Protein AF-A0A9Q0PFZ1-F1 (afdb_monomer_lite)

Radius of gyration: 15.77 Å; chains: 1; bounding box: 48×32×32 Å

InterPro domains:
  IPR005508 B3 domain-containing protein At2g31720-like [PF03754] (23-76)
  IPR005508 B3 domain-containing protein At2g31720-like [PTHR31541] (13-100)

Foldseek 3Di:
DDDPDPQDDQVPDDGDPDDDPVLVVLCVVVVHDDDDDQFDDDDDPCNVPPVNVDDDDDPSRGDDPPPDDPVRVVCVVVVHWDWDWDQDPVRDIDGRDTHD

pLDDT: mean 80.87, std 17.1, range [32.94, 93.56]

Organism: NCBI:txid2511006

Structure (mmCIF, N/CA/C/O backbone):
data_AF-A0A9Q0PFZ1-F1
#
_entry.id   AF-A0A9Q0PFZ1-F1
#
loop_
_atom_site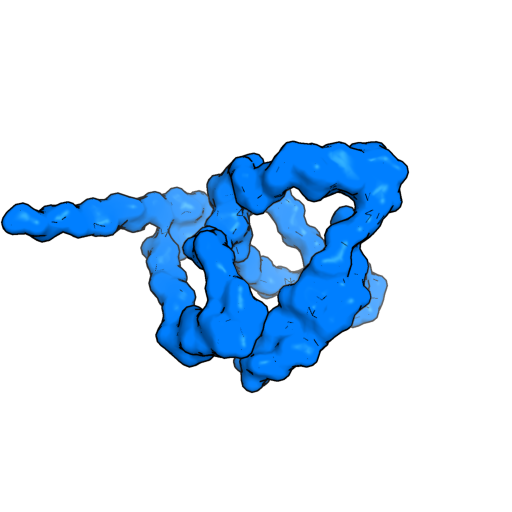.group_PDB
_atom_site.id
_atom_site.type_symbol
_atom_site.label_atom_id
_atom_site.label_alt_id
_atom_site.label_comp_id
_atom_site.label_asym_id
_atom_site.label_entity_id
_atom_site.label_seq_id
_atom_site.pdbx_PDB_ins_code
_atom_site.Cartn_x
_atom_site.Cartn_y
_atom_site.Cartn_z
_atom_site.occupancy
_atom_site.B_iso_or_equiv
_atom_site.auth_seq_id
_atom_site.auth_comp_id
_atom_site.auth_asym_id
_atom_site.auth_atom_id
_atom_site.pdbx_PDB_model_num
ATOM 1 N N . MET A 1 1 ? -30.740 13.975 5.531 1.00 35.28 1 MET A N 1
ATOM 2 C CA . MET A 1 1 ? -29.503 13.961 6.340 1.00 35.28 1 MET A CA 1
ATOM 3 C C . MET A 1 1 ? -28.426 13.343 5.469 1.00 35.28 1 MET A C 1
ATOM 5 O O . MET A 1 1 ? -28.195 12.148 5.560 1.00 35.28 1 MET A O 1
ATOM 9 N N . ASP A 1 2 ? -27.835 14.133 4.576 1.00 32.94 2 ASP A N 1
ATOM 10 C CA . ASP A 1 2 ? -26.716 13.672 3.754 1.00 32.94 2 ASP A CA 1
ATOM 11 C C . ASP A 1 2 ? -25.422 13.990 4.496 1.00 32.94 2 ASP A C 1
ATOM 13 O O . ASP A 1 2 ? -25.039 15.149 4.663 1.00 32.94 2 ASP A O 1
ATOM 17 N N . SER A 1 3 ? -24.791 12.945 5.026 1.00 37.94 3 SER A N 1
ATOM 18 C CA . SER A 1 3 ? -23.463 13.039 5.620 1.00 37.94 3 SER A CA 1
ATOM 19 C C . SER A 1 3 ? -22.459 13.176 4.479 1.00 37.94 3 SER A C 1
ATOM 21 O O . SER A 1 3 ? -22.116 12.202 3.811 1.00 37.94 3 SER A O 1
ATOM 23 N N . ALA A 1 4 ? -22.042 14.412 4.208 1.00 38.28 4 ALA A N 1
ATOM 24 C CA . ALA A 1 4 ? -20.977 14.700 3.264 1.00 38.28 4 ALA A CA 1
ATOM 25 C C . ALA A 1 4 ? -19.681 14.034 3.753 1.00 38.28 4 ALA A C 1
ATOM 27 O O . ALA A 1 4 ? -19.125 14.408 4.789 1.00 38.28 4 ALA A O 1
ATOM 28 N N . PHE A 1 5 ? -19.213 13.044 2.993 1.00 38.62 5 PHE A N 1
ATOM 29 C CA . PHE A 1 5 ? -17.887 12.453 3.131 1.00 38.62 5 PHE A CA 1
ATOM 30 C C . PHE A 1 5 ? -16.864 13.597 3.072 1.00 38.62 5 PHE A C 1
ATOM 32 O O . PHE A 1 5 ? -16.704 14.245 2.037 1.00 38.62 5 PHE A O 1
ATOM 39 N N . LYS A 1 6 ? -16.218 13.917 4.199 1.00 34.44 6 LYS A N 1
ATOM 40 C CA . LYS A 1 6 ? -15.168 14.940 4.232 1.00 34.44 6 LYS A CA 1
ATOM 41 C C . LYS A 1 6 ? -13.991 14.432 3.409 1.00 34.44 6 LYS A C 1
ATOM 43 O O . LYS A 1 6 ? -13.240 13.574 3.860 1.00 34.44 6 LYS A O 1
ATOM 48 N N . GLN A 1 7 ? -13.840 14.973 2.208 1.00 41.16 7 GLN A N 1
ATOM 49 C CA . GLN A 1 7 ? -12.685 14.724 1.362 1.00 41.16 7 GLN A CA 1
ATOM 50 C C . GLN A 1 7 ? -11.476 15.434 1.977 1.00 41.16 7 GLN A C 1
ATOM 52 O O . GLN A 1 7 ? -11.383 16.662 1.949 1.00 41.16 7 GLN A O 1
ATOM 57 N N . SER A 1 8 ? -10.583 14.674 2.608 1.00 44.78 8 SER A N 1
ATOM 58 C CA . SER A 1 8 ? -9.296 15.192 3.060 1.00 44.78 8 SER A CA 1
ATOM 59 C C . SER A 1 8 ? -8.376 15.362 1.853 1.00 44.78 8 SER A C 1
ATOM 61 O O . SER A 1 8 ? -8.229 14.465 1.027 1.00 44.78 8 SER A O 1
ATOM 63 N N . TYR A 1 9 ? -7.781 16.544 1.728 1.00 41.84 9 TYR A N 1
ATOM 64 C CA . TYR A 1 9 ? -6.791 16.838 0.699 1.00 41.84 9 TYR A CA 1
ATOM 65 C C . TYR A 1 9 ? -5.420 16.371 1.184 1.00 41.84 9 TYR A C 1
ATOM 67 O O . TYR A 1 9 ? -4.994 16.724 2.286 1.00 41.84 9 TYR A O 1
ATOM 75 N N . VAL A 1 10 ? -4.729 15.584 0.363 1.00 50.56 10 VAL A N 1
ATOM 76 C CA . VAL A 1 10 ? -3.329 15.213 0.591 1.00 50.56 10 VAL A CA 1
ATOM 77 C C . VAL A 1 10 ? -2.473 16.262 -0.115 1.00 50.56 10 VAL A C 1
ATOM 79 O O . VAL A 1 10 ? -2.707 16.552 -1.285 1.00 50.56 10 VAL A O 1
ATOM 82 N N . ASN A 1 11 ? -1.511 16.879 0.578 1.00 44.25 11 ASN A N 1
ATOM 83 C CA . ASN A 1 11 ? -0.685 17.950 0.006 1.00 44.25 11 ASN A CA 1
ATOM 84 C C . ASN A 1 11 ? -0.054 17.516 -1.336 1.00 44.25 11 ASN A C 1
ATOM 86 O O . ASN A 1 11 ? 0.818 16.651 -1.359 1.00 44.25 11 ASN A O 1
ATOM 90 N N . GLY A 1 12 ? -0.491 18.138 -2.438 1.00 46.47 12 GLY A N 1
ATOM 91 C CA . GLY A 1 12 ? 0.027 17.908 -3.795 1.00 46.47 12 GLY A CA 1
ATOM 92 C C . GLY A 1 12 ? -0.744 16.895 -4.653 1.00 46.47 12 GLY A C 1
ATOM 93 O O . GLY A 1 12 ? -0.398 16.730 -5.819 1.00 46.47 12 GLY A O 1
ATOM 94 N N . LEU A 1 13 ? -1.790 16.256 -4.126 1.00 46.66 13 LEU A N 1
ATOM 95 C CA . LEU A 1 13 ? -2.679 15.367 -4.878 1.00 46.66 13 LEU A CA 1
ATOM 96 C C . LEU A 1 13 ? -4.114 15.902 -4.790 1.00 46.66 13 LEU A C 1
ATOM 98 O O . LEU A 1 13 ? -4.493 16.543 -3.810 1.00 46.66 13 LEU A O 1
ATOM 102 N N . GLY A 1 14 ? -4.885 15.721 -5.864 1.00 51.84 14 GLY A N 1
ATOM 103 C CA . GLY A 1 14 ? -6.272 16.180 -5.961 1.00 51.84 14 GLY A CA 1
ATOM 104 C C . GLY A 1 14 ? -7.197 15.551 -4.904 1.00 51.84 14 GLY A C 1
ATOM 105 O O . GLY A 1 14 ? -6.736 14.873 -3.986 1.00 51.84 14 GLY A O 1
ATOM 106 N N . PRO A 1 15 ? -8.522 15.763 -4.998 1.00 54.53 15 PRO A N 1
ATOM 107 C CA . PRO A 1 15 ? -9.466 15.077 -4.118 1.00 54.53 15 PRO A CA 1
ATOM 108 C C . PRO A 1 15 ? -9.205 13.565 -4.147 1.00 54.53 15 PRO A C 1
ATOM 110 O O . PRO A 1 15 ? -9.067 13.010 -5.236 1.00 54.53 15 PRO A O 1
ATOM 113 N N . LEU A 1 16 ? -9.139 12.926 -2.967 1.00 56.22 16 LEU A N 1
ATOM 114 C CA . LEU A 1 16 ? -8.946 11.478 -2.806 1.00 56.22 16 LEU A CA 1
ATOM 115 C C . LEU A 1 16 ? -9.821 10.717 -3.805 1.00 56.22 16 LEU A C 1
ATOM 117 O O . LEU A 1 16 ? -11.037 10.639 -3.621 1.00 56.22 16 LEU A O 1
ATOM 121 N N . THR A 1 17 ? -9.234 10.203 -4.883 1.00 63.53 17 THR A N 1
ATOM 122 C CA . THR A 1 17 ? -10.008 9.464 -5.874 1.00 63.53 17 THR A CA 1
ATOM 123 C C . THR A 1 17 ? -10.469 8.167 -5.243 1.00 63.53 17 THR A C 1
ATOM 125 O O . THR A 1 17 ? -9.656 7.387 -4.747 1.00 63.53 17 THR A O 1
ATOM 128 N N . ASP A 1 18 ? -11.781 7.945 -5.247 1.00 73.00 18 ASP A N 1
ATOM 129 C CA . ASP A 1 18 ? -12.340 6.699 -4.749 1.00 73.00 18 ASP A CA 1
ATOM 130 C C . ASP A 1 18 ? -11.725 5.513 -5.509 1.00 73.00 18 ASP A C 1
ATOM 132 O O . ASP A 1 18 ? -11.578 5.550 -6.736 1.00 73.00 18 ASP A O 1
ATOM 136 N N . LEU A 1 19 ? -11.335 4.463 -4.780 1.00 83.25 19 LEU A N 1
ATOM 137 C CA . LEU A 1 19 ? -10.650 3.317 -5.372 1.00 83.25 19 LEU A CA 1
ATOM 138 C C . LEU A 1 19 ? -11.543 2.695 -6.465 1.00 83.25 19 LEU A C 1
ATOM 140 O O . LEU A 1 19 ? -12.709 2.391 -6.184 1.00 83.25 19 LEU A O 1
ATOM 144 N N . PRO A 1 20 ? -11.043 2.448 -7.695 1.00 88.12 20 PRO A N 1
ATOM 145 C CA . PRO A 1 20 ? -11.883 1.959 -8.782 1.00 88.12 20 PRO A CA 1
ATOM 146 C C . PRO A 1 20 ? -12.648 0.687 -8.402 1.00 88.12 20 PRO A C 1
ATOM 148 O O . PRO A 1 20 ? -12.073 -0.253 -7.849 1.00 88.12 20 PRO A O 1
ATOM 151 N N . LEU A 1 21 ? -13.935 0.609 -8.762 1.00 88.56 21 LEU A N 1
ATOM 152 C CA . LEU A 1 21 ? -14.825 -0.490 -8.353 1.00 88.56 21 LEU A CA 1
ATOM 153 C C . LEU A 1 21 ? -14.266 -1.884 -8.689 1.00 88.56 21 LEU A C 1
ATOM 155 O O . LEU A 1 21 ? -14.420 -2.821 -7.907 1.00 88.56 21 LEU A O 1
ATOM 159 N N . LYS A 1 22 ? -13.587 -2.026 -9.833 1.00 91.56 22 LYS A N 1
ATOM 160 C CA . LYS A 1 22 ? -12.925 -3.278 -10.235 1.00 91.56 22 LYS A CA 1
ATOM 161 C C . LYS A 1 22 ? -11.841 -3.720 -9.244 1.00 91.56 22 LYS A C 1
ATOM 163 O O . LYS A 1 22 ? -11.725 -4.907 -8.963 1.00 91.56 22 LYS A O 1
ATOM 168 N N . VAL A 1 23 ? -11.097 -2.767 -8.680 1.00 91.00 23 VAL A N 1
ATOM 169 C CA . VAL A 1 23 ? -10.055 -3.027 -7.682 1.00 91.00 23 VAL A CA 1
ATOM 170 C C . VAL A 1 23 ? -10.703 -3.398 -6.351 1.00 91.00 23 VAL A C 1
ATOM 172 O O . VAL A 1 23 ? -10.338 -4.417 -5.776 1.00 91.00 23 VAL A O 1
ATOM 175 N N . LYS A 1 24 ? -11.737 -2.663 -5.912 1.00 89.19 24 LYS A N 1
ATOM 176 C CA . LYS A 1 24 ? -12.511 -3.000 -4.701 1.00 89.19 24 LYS A CA 1
ATOM 177 C C . LYS A 1 24 ? -13.061 -4.429 -4.750 1.00 89.19 24 LYS A C 1
ATOM 179 O O . LYS A 1 24 ? -12.837 -5.210 -3.832 1.00 89.19 24 LYS A O 1
ATOM 184 N N . LYS A 1 25 ? -13.721 -4.802 -5.855 1.00 91.94 25 LYS A N 1
ATOM 185 C CA . LYS A 1 25 ? -14.233 -6.168 -6.072 1.00 91.94 25 LYS A CA 1
ATOM 186 C C . LYS A 1 25 ? -13.118 -7.212 -6.016 1.00 91.94 25 LYS A C 1
ATOM 188 O O . LYS A 1 25 ? -13.319 -8.287 -5.459 1.00 91.94 25 LYS A O 1
ATOM 193 N N . ARG A 1 26 ? -11.943 -6.892 -6.568 1.00 93.56 26 ARG A N 1
ATOM 194 C CA . ARG A 1 26 ? -10.791 -7.794 -6.546 1.00 93.56 26 ARG A CA 1
ATOM 195 C C . ARG A 1 26 ? -10.251 -8.001 -5.132 1.00 93.56 26 ARG A C 1
ATOM 197 O O . ARG A 1 26 ? -10.039 -9.150 -4.762 1.00 93.56 26 ARG A O 1
ATOM 204 N N . ILE A 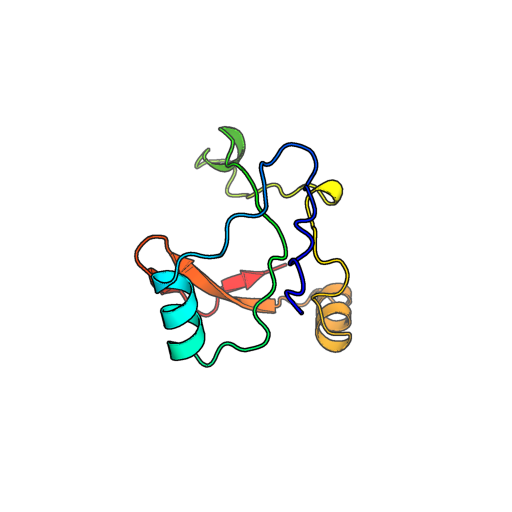1 27 ? -10.116 -6.939 -4.336 1.00 91.81 27 ILE A N 1
ATOM 205 C CA . ILE A 1 27 ? -9.706 -7.027 -2.925 1.00 91.81 27 ILE A CA 1
ATOM 206 C C . ILE A 1 27 ? -10.680 -7.912 -2.135 1.00 91.81 27 ILE A C 1
ATOM 208 O O . ILE A 1 27 ? -10.244 -8.828 -1.445 1.00 91.81 27 ILE A O 1
ATOM 212 N N . VAL A 1 28 ? -11.992 -7.715 -2.308 1.00 92.00 28 VAL A N 1
ATOM 213 C CA . VAL A 1 28 ? -13.016 -8.550 -1.652 1.00 92.00 28 VAL A CA 1
ATOM 214 C C . VAL A 1 28 ? -12.915 -10.016 -2.086 1.00 92.00 28 VAL A C 1
ATOM 216 O O . VAL A 1 28 ? -13.001 -10.906 -1.247 1.00 92.00 28 VAL A O 1
ATOM 219 N N . SER A 1 29 ? -12.672 -10.291 -3.374 1.00 93.06 29 SER A N 1
ATOM 220 C CA . SER A 1 29 ? -12.468 -11.668 -3.864 1.00 93.06 29 SER A CA 1
ATOM 221 C C . SER A 1 29 ? -11.220 -12.353 -3.292 1.00 93.06 29 SER A C 1
ATOM 223 O O . SER A 1 29 ? -11.103 -13.568 -3.379 1.00 93.06 29 SER A O 1
ATOM 225 N N . MET A 1 30 ? -10.288 -11.572 -2.739 1.00 91.06 30 MET A N 1
ATOM 226 C CA . MET A 1 30 ? -9.084 -12.042 -2.050 1.00 91.06 30 MET A CA 1
ATOM 227 C C . MET A 1 30 ? -9.279 -12.091 -0.525 1.00 91.06 30 MET A C 1
ATOM 229 O O . MET A 1 30 ? -8.298 -12.115 0.208 1.00 91.06 30 MET A O 1
ATOM 233 N N . GLU A 1 31 ? -10.529 -12.035 -0.051 1.00 91.38 31 GLU A N 1
ATOM 234 C CA . GLU A 1 31 ? -10.899 -11.985 1.372 1.00 91.38 31 GLU A CA 1
ATOM 235 C C . GLU A 1 31 ? -10.335 -10.768 2.128 1.00 91.38 31 GLU A C 1
ATOM 237 O O . GLU A 1 31 ? -10.327 -10.739 3.361 1.00 91.38 31 GLU A O 1
ATOM 242 N N . GLY A 1 32 ?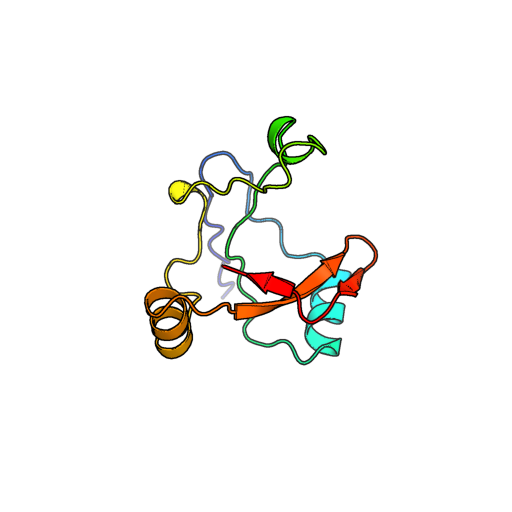 -9.901 -9.735 1.397 1.00 88.56 32 GLY A N 1
ATOM 243 C CA . GLY A 1 32 ? -9.439 -8.477 1.967 1.00 88.56 32 GLY A CA 1
ATOM 244 C C . GLY A 1 32 ? -10.574 -7.727 2.664 1.00 88.56 32 GLY A C 1
ATOM 245 O O . GLY A 1 32 ? -11.690 -7.631 2.147 1.00 88.56 32 GLY A O 1
ATOM 246 N N . LYS A 1 33 ? -10.273 -7.184 3.844 1.00 86.06 33 LYS A N 1
ATOM 247 C CA . LYS A 1 33 ? -11.192 -6.431 4.713 1.00 86.06 33 LYS A CA 1
ATOM 248 C C . LYS A 1 33 ? -10.534 -5.112 5.112 1.00 86.06 33 LYS A C 1
ATOM 250 O O . LYS A 1 33 ? -9.349 -4.931 4.851 1.00 86.06 33 LYS A O 1
ATOM 255 N N . ASP A 1 34 ? -11.310 -4.210 5.708 1.00 87.06 34 ASP A N 1
ATOM 256 C CA . ASP A 1 34 ? -10.815 -2.950 6.283 1.00 87.06 34 ASP A CA 1
ATOM 257 C C . ASP A 1 34 ? -9.969 -2.125 5.295 1.00 87.06 34 ASP A C 1
ATOM 259 O O . ASP A 1 34 ? -8.837 -1.735 5.564 1.00 87.06 34 ASP A O 1
ATOM 263 N N . VAL A 1 35 ? -10.519 -1.904 4.094 1.00 86.38 35 VAL A N 1
ATOM 264 C CA . VAL A 1 35 ? -9.812 -1.223 3.000 1.00 86.38 35 VAL A CA 1
ATOM 265 C C . VAL A 1 35 ? -9.566 0.244 3.351 1.00 86.38 35 VAL A C 1
ATOM 267 O O . VAL A 1 35 ? -10.504 1.037 3.420 1.00 86.38 35 VAL A O 1
ATOM 270 N N . GLU A 1 36 ? -8.293 0.606 3.482 1.00 87.75 36 GLU A N 1
ATOM 271 C CA . GLU A 1 36 ? -7.831 1.959 3.787 1.00 87.75 36 GLU A CA 1
ATOM 272 C C . GLU A 1 36 ? -6.767 2.415 2.775 1.00 87.75 36 GLU A C 1
ATOM 274 O O . GLU A 1 36 ? -5.905 1.639 2.354 1.00 87.75 36 GLU A O 1
ATOM 279 N N . LEU A 1 37 ? -6.809 3.691 2.371 1.00 87.56 37 LEU A N 1
ATOM 280 C CA . LEU A 1 37 ? -5.742 4.283 1.565 1.00 87.56 37 LEU A CA 1
ATOM 281 C C . LEU A 1 37 ? -4.572 4.687 2.470 1.00 87.56 37 LEU A C 1
ATOM 283 O O . LEU A 1 37 ? -4.635 5.692 3.176 1.00 87.56 37 LEU A O 1
ATOM 287 N N . VAL A 1 38 ? -3.477 3.933 2.394 1.00 89.81 38 VAL A N 1
ATOM 288 C CA . VAL A 1 38 ? -2.273 4.200 3.195 1.00 89.81 38 VAL A CA 1
ATOM 289 C C . VAL A 1 38 ? -1.384 5.267 2.559 1.00 89.81 38 VAL A C 1
ATOM 291 O O . VAL A 1 38 ? -0.898 6.166 3.244 1.00 89.81 38 VAL A O 1
ATOM 294 N N . VAL A 1 39 ? -1.167 5.185 1.246 1.00 89.31 39 VAL A N 1
ATOM 295 C CA . VAL A 1 39 ? -0.321 6.109 0.487 1.00 89.31 39 VAL A CA 1
ATOM 296 C C . VAL A 1 39 ? -0.775 6.154 -0.967 1.00 89.31 39 VAL A C 1
ATOM 298 O O . VAL A 1 39 ? -1.105 5.128 -1.557 1.00 89.31 39 VAL A O 1
ATOM 301 N N . GLU A 1 40 ? -0.740 7.343 -1.555 1.00 87.50 40 GLU A N 1
ATOM 302 C CA . GLU A 1 40 ? -0.795 7.538 -2.999 1.00 87.50 40 GLU A CA 1
ATOM 303 C C . GLU A 1 40 ? 0.504 8.223 -3.430 1.00 87.50 40 GLU A C 1
ATOM 305 O O . GLU A 1 40 ? 0.941 9.202 -2.821 1.00 87.50 40 GLU A O 1
ATOM 310 N N . LYS A 1 41 ? 1.168 7.675 -4.449 1.00 87.06 41 LYS A N 1
ATOM 311 C CA . LYS A 1 41 ? 2.462 8.172 -4.916 1.00 87.06 41 LYS A CA 1
ATOM 312 C C . LYS A 1 41 ? 2.474 8.246 -6.432 1.00 87.06 41 LYS A C 1
ATOM 314 O O . LYS A 1 41 ? 2.294 7.241 -7.115 1.00 87.06 41 LYS A O 1
ATOM 319 N N . GLN A 1 42 ? 2.787 9.431 -6.946 1.00 87.62 42 GLN A N 1
ATOM 320 C CA . GLN A 1 42 ? 3.202 9.575 -8.331 1.00 87.62 42 GLN A CA 1
ATOM 321 C C . GLN A 1 42 ? 4.577 8.921 -8.513 1.00 87.62 42 GLN A C 1
ATOM 323 O O . GLN A 1 42 ? 5.512 9.189 -7.754 1.00 87.62 42 GLN A O 1
ATOM 328 N N . LEU A 1 43 ? 4.689 8.048 -9.513 1.00 88.75 43 LEU A N 1
ATOM 329 C CA . LEU A 1 43 ? 5.961 7.435 -9.876 1.00 88.75 43 LEU A CA 1
ATOM 330 C C . LEU A 1 43 ? 6.815 8.453 -10.629 1.00 88.75 43 LEU A C 1
ATOM 332 O O . LEU A 1 43 ? 6.392 8.993 -11.653 1.00 88.75 43 LEU A O 1
ATOM 336 N N . TYR A 1 44 ? 8.021 8.702 -10.128 1.00 88.56 44 TYR A N 1
ATOM 337 C CA . TYR A 1 44 ? 8.999 9.559 -10.789 1.00 88.56 44 TYR A CA 1
ATOM 338 C C . TYR A 1 44 ? 10.030 8.717 -11.539 1.00 88.56 44 TYR A C 1
ATOM 340 O O . TYR A 1 44 ? 10.160 7.511 -11.328 1.00 88.56 44 TYR A O 1
ATOM 348 N N . GLN A 1 45 ? 10.822 9.360 -12.398 1.00 89.19 45 GLN A N 1
ATOM 349 C CA . GLN A 1 45 ? 11.870 8.688 -13.174 1.00 89.19 45 GLN A CA 1
ATOM 350 C C . GLN A 1 45 ? 12.826 7.863 -12.296 1.00 89.19 45 GLN A C 1
ATOM 352 O O . GLN A 1 45 ? 13.268 6.790 -12.695 1.00 89.19 45 GLN A O 1
ATOM 357 N N . VAL A 1 46 ? 13.109 8.334 -11.079 1.00 88.25 46 VAL A N 1
ATOM 358 C CA . VAL A 1 46 ? 13.975 7.636 -10.118 1.00 88.25 46 VAL A CA 1
ATOM 359 C C . VAL A 1 46 ? 13.379 6.332 -9.586 1.00 88.25 46 VAL A C 1
ATOM 361 O O . VAL A 1 46 ? 14.155 5.433 -9.263 1.00 88.25 46 VAL A O 1
ATOM 364 N N . ASP A 1 47 ? 12.047 6.224 -9.524 1.00 88.19 47 ASP A N 1
ATOM 365 C CA . ASP A 1 47 ? 11.323 5.014 -9.109 1.00 88.19 47 ASP A CA 1
ATOM 366 C C . ASP A 1 47 ? 11.243 3.994 -10.259 1.00 88.19 47 ASP A C 1
ATOM 368 O O . ASP A 1 47 ? 11.211 2.790 -10.034 1.00 88.19 47 ASP A O 1
ATOM 372 N N . MET A 1 48 ? 11.214 4.478 -11.506 1.00 87.75 48 MET A N 1
ATOM 373 C CA . MET A 1 48 ? 11.083 3.648 -12.712 1.00 87.75 48 MET A CA 1
ATOM 374 C C . MET A 1 48 ? 12.428 3.216 -13.309 1.00 87.75 48 MET A C 1
ATOM 376 O O . MET A 1 48 ? 12.464 2.452 -14.273 1.00 87.75 48 MET A O 1
ATOM 380 N N . ASN A 1 49 ? 13.544 3.706 -12.766 1.00 86.94 49 ASN A N 1
ATOM 381 C CA . ASN A 1 49 ? 14.866 3.308 -13.226 1.00 86.94 49 ASN A CA 1
ATOM 382 C C . ASN A 1 49 ? 15.167 1.860 -12.796 1.00 86.94 49 ASN A C 1
ATOM 384 O O . ASN A 1 49 ? 15.316 1.577 -11.605 1.00 86.94 49 ASN A O 1
ATOM 388 N N . GLY A 1 50 ? 15.327 0.968 -13.779 1.00 82.62 50 GLY A N 1
ATOM 389 C CA . GLY A 1 50 ? 15.599 -0.459 -13.576 1.00 82.62 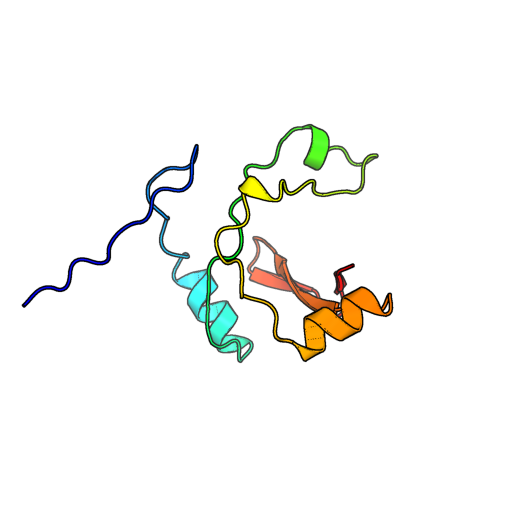50 GLY A CA 1
ATOM 390 C C . GLY A 1 50 ? 16.909 -0.787 -12.850 1.00 82.62 50 GLY A C 1
ATOM 391 O O . GLY A 1 50 ? 17.108 -1.932 -12.462 1.00 82.62 50 GLY A O 1
ATOM 392 N N . THR A 1 51 ? 17.800 0.184 -12.627 1.00 87.94 51 THR A N 1
ATOM 393 C CA . THR A 1 51 ? 18.999 -0.018 -11.793 1.00 87.94 51 THR A CA 1
ATOM 394 C C . THR A 1 51 ? 18.764 0.285 -10.316 1.00 87.94 51 THR A C 1
ATOM 396 O O . THR A 1 51 ? 19.509 -0.198 -9.469 1.00 87.94 51 THR A O 1
ATOM 399 N N . ASN A 1 52 ? 17.758 1.101 -9.988 1.00 81.44 52 ASN A N 1
ATOM 400 C CA . ASN A 1 52 ? 17.537 1.573 -8.622 1.00 81.44 52 ASN A CA 1
ATOM 401 C C . ASN A 1 52 ? 16.761 0.563 -7.769 1.00 81.44 52 ASN A C 1
ATOM 403 O O . ASN A 1 52 ? 16.910 0.590 -6.550 1.00 81.44 52 ASN A O 1
ATOM 407 N N . ASN A 1 53 ? 15.943 -0.296 -8.398 1.00 82.19 53 ASN A N 1
ATOM 408 C CA . ASN A 1 53 ? 15.179 -1.387 -7.770 1.00 82.19 53 ASN A CA 1
ATOM 409 C C . ASN A 1 53 ? 14.461 -0.992 -6.466 1.00 82.19 53 ASN A C 1
ATOM 411 O O . ASN A 1 53 ? 14.328 -1.798 -5.547 1.00 82.19 53 ASN A O 1
ATOM 415 N N . ARG A 1 54 ? 14.017 0.266 -6.366 1.00 86.31 54 ARG A N 1
ATOM 416 C CA . ARG A 1 54 ? 13.417 0.829 -5.156 1.00 86.31 54 ARG A CA 1
ATOM 417 C C . ARG A 1 54 ? 12.283 1.776 -5.504 1.00 86.31 54 ARG A C 1
ATOM 419 O O . ARG A 1 54 ? 12.374 2.539 -6.462 1.00 86.31 54 ARG A O 1
ATOM 426 N N . LEU A 1 55 ? 11.260 1.758 -4.660 1.00 87.56 55 LEU A N 1
ATOM 427 C CA . LEU A 1 55 ? 10.179 2.731 -4.651 1.00 87.56 55 LEU A CA 1
ATOM 428 C C . LEU A 1 55 ? 10.376 3.640 -3.436 1.00 87.56 55 LEU A C 1
ATOM 430 O O . LEU A 1 55 ? 10.260 3.187 -2.300 1.00 87.56 55 LEU A O 1
ATOM 434 N N . SER A 1 56 ? 10.697 4.914 -3.652 1.00 87.44 56 SER A N 1
ATOM 435 C CA . SER A 1 56 ? 10.965 5.833 -2.541 1.00 87.44 56 SER A CA 1
ATOM 436 C C . SER A 1 56 ? 9.685 6.522 -2.084 1.00 87.44 56 SER A C 1
AT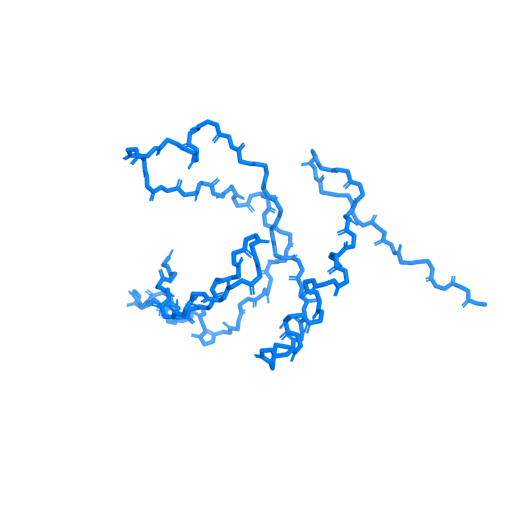OM 438 O O . SER A 1 56 ? 9.208 7.447 -2.737 1.00 87.44 56 SER A O 1
ATOM 440 N N . ILE A 1 57 ? 9.128 6.100 -0.952 1.00 88.12 57 ILE A N 1
ATOM 441 C CA . ILE A 1 57 ? 7.951 6.735 -0.348 1.00 88.12 57 ILE A CA 1
ATOM 442 C C . ILE A 1 57 ? 8.419 7.700 0.739 1.00 88.12 57 ILE A C 1
ATOM 444 O O . ILE A 1 57 ? 9.135 7.307 1.658 1.00 88.12 57 ILE A O 1
ATOM 448 N N . LEU A 1 58 ? 8.025 8.972 0.646 1.00 85.38 58 LEU A N 1
ATOM 449 C CA . LEU A 1 58 ? 8.334 9.940 1.696 1.00 85.38 58 LEU A CA 1
ATOM 450 C C . LEU A 1 58 ? 7.359 9.757 2.862 1.00 85.38 58 LEU A C 1
ATOM 452 O O . LEU A 1 58 ? 6.151 9.671 2.656 1.00 85.38 58 LEU A O 1
ATOM 456 N N . VAL A 1 59 ? 7.857 9.781 4.101 1.00 86.12 59 VAL A N 1
ATOM 457 C CA . VAL A 1 59 ? 7.030 9.611 5.318 1.00 86.12 59 VAL A CA 1
ATOM 458 C C . VAL A 1 59 ? 5.881 10.629 5.384 1.00 86.12 59 VAL A C 1
ATOM 460 O O . VAL A 1 59 ? 4.790 10.317 5.867 1.00 86.12 59 VAL A O 1
ATOM 463 N N . GLY A 1 60 ? 6.094 11.836 4.852 1.00 85.94 60 GLY A N 1
ATOM 464 C CA . GLY A 1 60 ? 5.067 12.877 4.752 1.00 85.94 60 GLY A CA 1
ATOM 465 C C . GLY A 1 60 ? 3.905 12.547 3.805 1.00 85.94 60 GLY A C 1
ATOM 466 O O . GLY A 1 60 ? 2.845 13.141 3.946 1.00 85.94 60 GLY A O 1
ATOM 467 N N . GLN A 1 61 ? 4.077 11.594 2.881 1.00 87.12 61 GLN A N 1
ATOM 468 C CA . GLN A 1 61 ? 3.040 11.151 1.936 1.00 87.12 61 GLN A CA 1
ATOM 469 C C . GLN A 1 61 ? 2.154 10.033 2.496 1.00 87.12 61 GLN A C 1
ATOM 471 O O . GLN A 1 61 ? 1.110 9.737 1.924 1.00 87.12 61 GLN A O 1
ATOM 476 N N . VAL A 1 62 ? 2.555 9.397 3.601 1.00 89.38 62 VAL A N 1
ATOM 477 C CA . VAL A 1 62 ? 1.741 8.361 4.248 1.00 89.38 62 VAL A CA 1
ATOM 478 C C . VAL A 1 62 ? 0.547 9.025 4.933 1.00 89.38 62 VAL A C 1
ATOM 480 O O . VAL A 1 62 ? 0.739 9.845 5.833 1.00 89.38 62 VAL A O 1
ATOM 483 N N . ILE A 1 63 ? -0.664 8.662 4.520 1.00 88.69 63 ILE A N 1
ATOM 484 C CA . ILE A 1 63 ? -1.933 9.240 4.980 1.00 88.69 63 ILE A CA 1
ATOM 485 C C . ILE A 1 63 ? -2.390 8.526 6.254 1.00 88.69 63 ILE A C 1
ATOM 487 O O . ILE A 1 63 ? -2.548 9.158 7.299 1.00 88.69 63 ILE A O 1
ATOM 491 N N . ALA A 1 64 ? -2.531 7.201 6.192 1.00 87.44 64 ALA A N 1
ATOM 492 C CA . ALA A 1 64 ? -2.907 6.384 7.338 1.00 87.44 64 ALA A CA 1
ATOM 493 C C . ALA A 1 64 ? -1.681 6.141 8.225 1.00 87.44 64 ALA A C 1
ATOM 495 O O . ALA A 1 64 ? -0.755 5.434 7.838 1.00 87.44 64 ALA A O 1
ATOM 496 N N . LYS A 1 65 ? -1.635 6.742 9.418 1.00 83.94 65 LYS A N 1
ATOM 497 C CA . LYS A 1 65 ? -0.487 6.593 10.338 1.00 83.94 65 LYS A CA 1
ATOM 498 C C . LYS A 1 65 ? -0.574 5.356 11.232 1.00 83.94 65 LYS A C 1
ATOM 500 O O . LYS A 1 65 ? 0.426 4.960 11.821 1.00 83.94 65 LYS A O 1
ATOM 505 N N . THR A 1 66 ? -1.750 4.747 11.327 1.00 88.94 66 THR A N 1
ATOM 506 C CA . THR A 1 66 ? -2.053 3.646 12.254 1.00 88.94 66 THR A CA 1
ATOM 507 C C . THR A 1 66 ? -2.497 2.374 11.531 1.00 88.94 66 THR A C 1
ATOM 509 O O . THR A 1 66 ? -3.187 1.553 12.121 1.00 88.94 66 THR A O 1
ATOM 512 N N . PHE A 1 67 ? -2.105 2.213 10.264 1.00 89.19 67 PHE A N 1
ATOM 513 C CA . PHE A 1 67 ? -2.509 1.079 9.424 1.00 89.19 67 PHE A CA 1
ATOM 514 C C . PHE A 1 67 ? -1.859 -0.258 9.823 1.00 89.19 67 PHE A C 1
ATOM 516 O O . PHE A 1 67 ? -2.381 -1.312 9.479 1.00 89.19 67 PHE A O 1
ATOM 523 N N . LEU A 1 68 ? -0.728 -0.223 10.540 1.00 90.38 68 LEU A N 1
ATOM 524 C CA . LEU A 1 68 ? -0.077 -1.419 11.079 1.00 90.38 68 LEU A CA 1
ATOM 525 C C . LEU A 1 68 ? -0.622 -1.759 12.466 1.00 90.38 68 LEU A C 1
ATOM 527 O O . LEU A 1 68 ? -0.698 -0.889 13.346 1.00 90.38 68 LEU A O 1
ATOM 531 N N . LYS A 1 69 ? -0.899 -3.043 12.686 1.00 91.19 69 LYS A N 1
ATOM 532 C CA . LYS A 1 69 ? -1.170 -3.616 14.007 1.00 91.19 69 LYS A CA 1
ATOM 533 C C . LYS A 1 69 ? 0.104 -3.638 14.841 1.00 91.19 69 LYS A C 1
ATOM 535 O O . LYS A 1 69 ? 1.218 -3.605 14.318 1.00 91.19 69 LYS A O 1
ATOM 540 N N . ASP A 1 70 ? -0.043 -3.705 16.157 1.00 93.44 70 ASP A N 1
ATOM 541 C CA . ASP A 1 70 ? 1.114 -3.662 17.051 1.00 93.44 70 ASP A CA 1
ATOM 542 C C . ASP A 1 70 ? 2.021 -4.886 16.887 1.00 93.44 70 ASP A C 1
ATOM 544 O O . ASP A 1 70 ? 3.237 -4.765 16.998 1.00 93.44 70 ASP A O 1
ATOM 548 N N . GLU A 1 71 ? 1.457 -6.040 16.538 1.00 92.19 71 GLU A N 1
ATOM 549 C CA . GLU A 1 71 ? 2.207 -7.255 16.211 1.00 92.19 71 GLU A CA 1
ATOM 550 C C . GLU A 1 71 ? 3.072 -7.064 14.957 1.00 92.19 71 GLU A C 1
ATOM 552 O O . GLU A 1 71 ? 4.234 -7.460 14.944 1.00 92.19 71 GLU A O 1
ATOM 557 N N . GLU A 1 72 ? 2.535 -6.407 13.926 1.00 91.69 72 GLU A N 1
ATOM 558 C CA . GLU A 1 72 ? 3.253 -6.127 12.675 1.00 91.69 72 GLU A CA 1
ATOM 559 C C . GLU A 1 72 ? 4.377 -5.111 12.903 1.00 91.69 72 GLU A C 1
ATOM 561 O O . GLU A 1 72 ? 5.473 -5.266 12.369 1.00 91.69 72 GLU A O 1
ATOM 566 N N . LYS A 1 73 ? 4.142 -4.100 13.752 1.00 91.81 73 LYS A N 1
ATOM 567 C CA . LYS A 1 73 ? 5.188 -3.147 14.157 1.00 91.81 73 LYS A CA 1
ATOM 568 C C . LYS A 1 73 ? 6.327 -3.842 14.899 1.00 91.81 73 LYS A C 1
ATOM 570 O O . LYS A 1 73 ? 7.482 -3.543 14.620 1.00 91.81 73 LYS A O 1
ATOM 575 N N . ARG A 1 74 ? 6.012 -4.747 15.836 1.00 92.06 74 ARG A N 1
ATOM 576 C CA . ARG A 1 74 ? 7.026 -5.515 16.583 1.00 92.06 74 ARG A CA 1
ATOM 577 C C . ARG A 1 74 ? 7.873 -6.366 15.637 1.00 92.06 74 ARG A C 1
ATOM 579 O O . ARG A 1 74 ? 9.089 -6.250 15.684 1.00 92.06 74 ARG A O 1
ATOM 586 N N . ALA A 1 75 ? 7.243 -7.097 14.715 1.00 90.19 75 ALA A N 1
ATOM 587 C CA . ALA A 1 75 ? 7.960 -7.888 13.712 1.00 90.19 75 ALA A CA 1
ATOM 588 C C . ALA A 1 75 ? 8.957 -7.035 12.900 1.00 90.19 75 ALA A C 1
ATOM 590 O O . ALA A 1 75 ? 10.112 -7.416 12.728 1.00 90.19 75 ALA A O 1
ATOM 591 N N . LEU A 1 76 ? 8.553 -5.837 12.464 1.00 89.94 76 LEU A N 1
ATOM 592 C CA . LEU A 1 76 ? 9.452 -4.926 11.744 1.00 89.94 76 LEU A CA 1
ATOM 593 C C . LEU A 1 76 ? 10.618 -4.410 12.610 1.00 89.94 76 LEU A C 1
ATOM 595 O O . LEU A 1 76 ? 11.723 -4.241 12.098 1.00 89.94 76 LEU A O 1
ATOM 599 N N . ILE A 1 77 ? 10.399 -4.166 13.909 1.00 89.94 77 ILE A N 1
ATOM 600 C CA . ILE A 1 77 ? 11.461 -3.760 14.852 1.00 89.94 77 ILE A CA 1
ATOM 601 C C . ILE A 1 77 ? 12.483 -4.888 15.041 1.00 89.94 77 ILE A C 1
ATOM 603 O O . ILE A 1 77 ? 13.682 -4.619 15.100 1.00 89.94 77 ILE A O 1
ATOM 607 N N . ASP A 1 78 ? 12.014 -6.134 15.078 1.00 90.31 78 ASP A N 1
ATOM 608 C CA . ASP A 1 78 ? 12.850 -7.325 15.253 1.00 90.31 78 ASP A CA 1
ATOM 609 C C . ASP A 1 78 ? 13.627 -7.705 13.972 1.00 90.31 78 ASP A C 1
ATOM 611 O O . ASP A 1 78 ? 14.454 -8.617 13.978 1.00 90.31 78 ASP A O 1
ATOM 615 N N . GLY A 1 79 ? 13.420 -6.964 12.876 1.00 86.31 79 GLY A N 1
ATOM 616 C CA . GLY A 1 79 ? 14.094 -7.165 11.593 1.00 86.31 79 GLY A CA 1
ATOM 617 C C . GLY A 1 79 ? 13.423 -8.200 10.686 1.00 86.31 79 GLY A C 1
ATOM 618 O O . GLY A 1 79 ? 13.989 -8.554 9.643 1.00 86.31 79 GLY A O 1
ATOM 619 N N . ASP A 1 80 ? 12.226 -8.663 11.053 1.00 88.88 80 ASP A N 1
ATOM 620 C CA . ASP A 1 80 ? 11.413 -9.527 10.208 1.00 88.88 80 ASP A CA 1
ATOM 621 C C . ASP A 1 80 ? 10.820 -8.750 9.024 1.00 88.88 80 ASP A C 1
ATOM 623 O O . ASP A 1 80 ? 10.903 -7.527 8.906 1.00 88.88 80 ASP A O 1
ATOM 627 N N . CYS A 1 81 ? 10.221 -9.493 8.097 1.00 86.31 81 CYS A N 1
ATOM 628 C CA . CYS A 1 81 ? 9.524 -8.934 6.949 1.00 86.31 81 CYS A CA 1
ATOM 629 C C . CYS A 1 81 ? 8.042 -9.285 6.995 1.00 86.31 81 CYS A C 1
ATOM 631 O O . CYS A 1 81 ? 7.650 -10.367 7.436 1.00 86.31 81 CYS A O 1
ATOM 633 N N . LEU A 1 82 ? 7.217 -8.375 6.488 1.00 90.00 82 LEU A N 1
ATOM 634 C CA . LEU A 1 82 ? 5.799 -8.628 6.303 1.00 90.00 82 LEU A CA 1
ATOM 635 C C . LEU A 1 82 ? 5.601 -9.301 4.950 1.00 90.00 82 LEU A C 1
ATOM 637 O O . LEU A 1 82 ? 5.960 -8.746 3.909 1.00 90.00 82 LEU A O 1
ATOM 641 N N . LYS A 1 83 ? 5.011 -10.496 4.959 1.00 89.56 83 LYS A N 1
ATOM 642 C CA . LYS A 1 83 ? 4.558 -11.145 3.730 1.00 89.56 83 LYS A CA 1
ATOM 643 C C . LYS A 1 83 ? 3.272 -10.486 3.265 1.00 89.56 83 LYS A C 1
ATOM 645 O O . LYS A 1 83 ? 2.270 -10.506 3.976 1.00 89.56 83 LYS A O 1
ATOM 650 N N . VAL A 1 84 ? 3.302 -9.924 2.065 1.00 88.50 84 VAL A N 1
ATOM 651 C CA . VAL A 1 84 ? 2.168 -9.209 1.480 1.00 88.50 84 VAL A CA 1
ATOM 652 C C . VAL A 1 84 ? 1.849 -9.724 0.082 1.00 88.50 84 VAL A C 1
ATOM 654 O O . VAL A 1 84 ? 2.703 -10.259 -0.627 1.00 88.50 84 VAL A O 1
ATOM 657 N N . ASN A 1 85 ? 0.599 -9.518 -0.323 1.00 90.56 85 ASN A N 1
ATOM 658 C CA . ASN A 1 85 ? 0.148 -9.752 -1.688 1.00 90.56 85 ASN A CA 1
ATOM 659 C C . ASN A 1 85 ? 0.151 -8.425 -2.452 1.00 90.56 85 ASN A C 1
ATOM 661 O O . ASN A 1 85 ? -0.397 -7.432 -1.974 1.00 90.56 85 ASN A O 1
ATOM 665 N N . ILE A 1 86 ? 0.720 -8.411 -3.655 1.00 90.88 86 ILE A N 1
ATOM 666 C CA . ILE A 1 86 ? 0.707 -7.247 -4.545 1.00 90.88 86 ILE A CA 1
ATOM 667 C C . ILE A 1 86 ? -0.303 -7.481 -5.655 1.00 90.88 86 ILE A C 1
ATOM 669 O O . ILE A 1 86 ? -0.249 -8.486 -6.364 1.00 90.88 86 ILE A O 1
ATOM 673 N N . LEU A 1 87 ? -1.200 -6.518 -5.844 1.00 91.56 87 LEU A N 1
ATOM 674 C CA . LEU A 1 87 ? -2.113 -6.503 -6.973 1.00 91.56 87 LEU A CA 1
ATOM 675 C C . LEU A 1 87 ? -1.521 -5.654 -8.103 1.00 91.56 87 LEU A C 1
ATOM 677 O O . LEU A 1 87 ? -1.366 -4.441 -7.967 1.00 91.56 87 LEU A O 1
ATOM 681 N N . LYS A 1 88 ? -1.185 -6.289 -9.226 1.00 91.50 88 LYS A N 1
ATOM 682 C CA . LYS A 1 88 ? -0.680 -5.602 -10.422 1.00 91.50 88 LYS A CA 1
ATOM 683 C C . LYS A 1 88 ? -1.768 -4.727 -11.062 1.00 91.50 88 LYS A C 1
ATOM 685 O O . LYS A 1 88 ? -2.957 -4.974 -10.852 1.00 91.50 88 LYS A O 1
ATOM 690 N N . PRO A 1 89 ? -1.401 -3.787 -11.955 1.00 89.94 89 PRO A N 1
ATOM 691 C CA . PRO A 1 89 ? -2.375 -3.046 -12.763 1.00 89.94 89 PRO A CA 1
ATOM 692 C C . PRO A 1 89 ? -3.342 -3.941 -13.563 1.00 89.94 89 PRO A C 1
ATOM 694 O O . PRO A 1 89 ? -4.487 -3.554 -13.791 1.00 89.94 89 PRO A O 1
ATOM 697 N N . SER A 1 90 ? -2.908 -5.151 -13.943 1.00 93.56 90 SER A N 1
ATOM 698 C CA . SER A 1 90 ? -3.731 -6.183 -14.596 1.00 93.56 90 SER A CA 1
ATOM 699 C C . SER A 1 90 ? -4.744 -6.871 -13.668 1.00 93.56 90 SER A C 1
ATOM 701 O O . SER A 1 90 ? -5.539 -7.676 -14.139 1.00 93.56 90 SER A O 1
ATOM 703 N N . LEU A 1 91 ? -4.747 -6.557 -12.365 1.00 92.19 91 LEU A N 1
ATOM 704 C CA . LEU A 1 91 ? -5.510 -7.233 -11.302 1.00 92.19 91 LEU A CA 1
ATOM 705 C C . LEU A 1 91 ? -5.066 -8.679 -11.012 1.00 92.19 91 LEU A C 1
ATOM 707 O O . LEU A 1 91 ? -5.733 -9.420 -10.279 1.00 92.19 91 LEU A O 1
ATOM 711 N N . GLU A 1 92 ? -3.910 -9.066 -11.543 1.00 93.50 92 GLU A N 1
ATOM 712 C CA . GLU A 1 92 ? -3.204 -10.280 -11.151 1.00 93.50 92 GLU A CA 1
ATOM 713 C C . GLU A 1 92 ? -2.525 -10.090 -9.798 1.00 93.50 92 GLU A C 1
ATOM 715 O O . GLU A 1 92 ? -1.954 -9.035 -9.512 1.00 93.50 92 GLU A O 1
ATOM 720 N N . MET A 1 93 ? -2.582 -11.131 -8.973 1.00 90.94 93 MET A N 1
ATOM 721 C CA . MET A 1 93 ? -1.976 -11.139 -7.651 1.00 90.94 93 MET A CA 1
ATOM 722 C C . MET A 1 93 ? -0.592 -11.783 -7.720 1.00 90.94 93 MET A C 1
ATOM 724 O O . MET A 1 93 ? -0.411 -12.817 -8.360 1.00 90.94 93 MET A O 1
ATOM 728 N N . VAL A 1 94 ? 0.374 -11.152 -7.064 1.00 91.00 94 VAL A N 1
ATOM 729 C CA . VAL A 1 94 ? 1.689 -11.716 -6.762 1.00 91.00 94 VAL A CA 1
ATOM 730 C C . VAL A 1 94 ? 1.741 -11.926 -5.258 1.00 91.00 94 VAL A C 1
ATOM 732 O O . VAL A 1 94 ? 1.607 -10.954 -4.512 1.00 91.00 94 VAL A O 1
ATOM 735 N N . SER A 1 95 ? 1.888 -13.174 -4.822 1.00 87.62 95 SER A N 1
ATOM 736 C CA . SER A 1 95 ? 1.959 -13.528 -3.405 1.00 87.62 95 SER A CA 1
ATOM 737 C C . SER A 1 95 ? 3.389 -13.503 -2.876 1.00 87.62 95 SER A C 1
ATOM 739 O O . SER A 1 95 ? 4.349 -13.404 -3.642 1.00 87.62 95 SER A O 1
ATOM 741 N N . ASP A 1 96 ? 3.507 -13.614 -1.550 1.00 82.75 96 ASP A N 1
ATOM 742 C CA . ASP A 1 96 ? 4.764 -13.877 -0.839 1.00 82.75 96 ASP A CA 1
ATOM 743 C C . ASP A 1 96 ? 5.859 -12.829 -1.078 1.00 82.75 96 ASP A C 1
ATOM 745 O O . ASP A 1 96 ? 7.056 -13.115 -0.996 1.00 82.75 96 ASP A O 1
ATOM 749 N N . MET A 1 97 ? 5.447 -11.588 -1.341 1.00 85.62 97 MET A N 1
ATOM 750 C CA . MET A 1 97 ? 6.371 -10.467 -1.415 1.00 85.62 97 MET A CA 1
ATOM 751 C C . MET A 1 97 ? 6.776 -10.067 -0.001 1.00 85.62 97 MET A C 1
ATOM 753 O O . MET A 1 97 ? 5.925 -9.849 0.859 1.00 85.62 97 MET A O 1
ATOM 757 N N . ASN A 1 98 ? 8.080 -9.948 0.227 1.00 85.38 98 ASN A N 1
ATOM 758 C CA . ASN A 1 98 ? 8.616 -9.493 1.502 1.00 85.38 98 ASN A CA 1
ATOM 759 C C . ASN A 1 98 ? 8.691 -7.968 1.497 1.00 85.38 98 ASN A C 1
ATOM 761 O O . ASN A 1 98 ? 9.472 -7.387 0.739 1.00 85.38 98 ASN A O 1
ATOM 765 N N . LEU A 1 99 ? 7.901 -7.335 2.355 1.00 80.38 99 LEU A N 1
ATOM 766 C CA . LEU A 1 99 ? 8.001 -5.914 2.645 1.00 80.38 99 LEU A CA 1
ATOM 767 C C . LEU A 1 99 ? 8.849 -5.728 3.9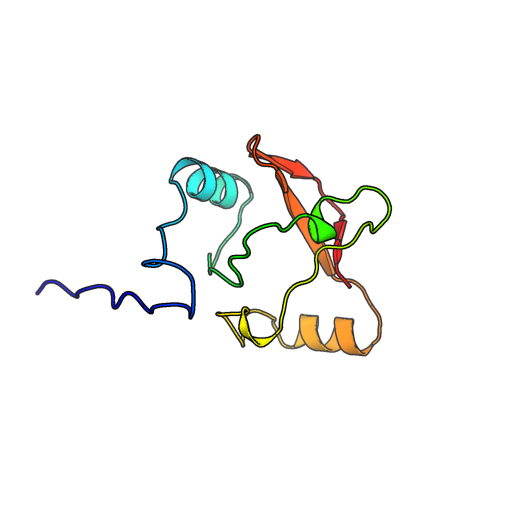10 1.00 80.38 99 LEU A C 1
ATOM 769 O O . LEU A 1 99 ? 8.585 -6.366 4.930 1.00 80.38 99 LEU A O 1
ATOM 773 N N . LYS A 1 100 ? 9.886 -4.898 3.806 1.00 69.88 100 LYS A N 1
ATOM 774 C CA . LYS A 1 100 ? 10.821 -4.541 4.878 1.00 69.88 100 LYS A CA 1
ATOM 775 C C . LYS A 1 100 ? 10.835 -3.032 5.053 1.00 69.88 100 LYS A C 1
ATOM 777 O O . LYS A 1 100 ? 10.708 -2.344 4.013 1.00 69.88 100 LYS A O 1
#

Secondary structure (DSSP, 8-state):
-------PBPTTS-B-PPPPHHHHHHHHHTT--S----B--PPPHHHH-TTT------GGGB--SS-S-HHHHHHHHTT--EEEEEE-TTS-EEEEEEE-

Sequence (100 aa):
MDSAFKQSYVNGLGPLTDLPLKVKKRIVSMEGKDVELVVEKQLYQVDMNGTNNRLSILVGQVIAKTFLKDEEKRALIDGDCLKVNILKPSLEMVSDMNLK